Protein AF-A0AAE1LGM0-F1 (afdb_monomer)

Structure (mmCIF, N/CA/C/O backbone):
data_AF-A0AAE1LGM0-F1
#
_entry.id   AF-A0AAE1LGM0-F1
#
loop_
_atom_site.group_PDB
_atom_site.id
_atom_site.type_symbol
_atom_site.label_atom_id
_atom_site.label_alt_id
_atom_site.label_comp_id
_atom_site.label_asym_id
_atom_site.label_entity_id
_atom_site.label_seq_id
_atom_site.pdbx_PDB_ins_code
_atom_site.Cartn_x
_atom_site.Cartn_y
_atom_site.Cartn_z
_atom_site.occupancy
_atom_site.B_iso_or_equiv
_atom_site.auth_seq_id
_atom_site.auth_comp_id
_atom_site.auth_asym_id
_atom_site.auth_atom_id
_atom_site.pdbx_PDB_model_num
ATOM 1 N N . MET A 1 1 ? 20.131 -19.373 -9.872 1.00 59.16 1 MET A N 1
ATOM 2 C CA . MET A 1 1 ? 19.532 -18.030 -10.039 1.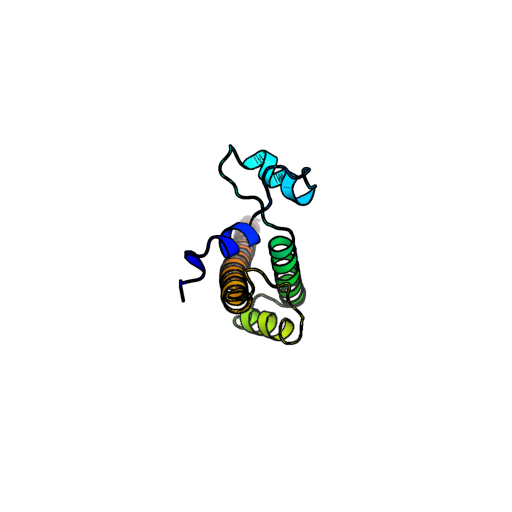00 59.16 1 MET A CA 1
ATOM 3 C C . MET A 1 1 ? 19.776 -17.260 -8.760 1.00 59.16 1 MET A C 1
ATOM 5 O O . MET A 1 1 ? 19.564 -17.829 -7.696 1.00 59.16 1 MET A O 1
ATOM 9 N N . GLU A 1 2 ? 20.279 -16.032 -8.852 1.00 66.56 2 GLU A N 1
ATOM 10 C CA . GLU A 1 2 ? 20.454 -15.169 -7.679 1.00 66.56 2 GLU A CA 1
ATOM 11 C C . GLU A 1 2 ? 19.095 -14.826 -7.048 1.00 66.56 2 GLU A C 1
ATOM 13 O O . GLU A 1 2 ? 18.100 -14.724 -7.768 1.00 66.56 2 GLU A O 1
ATOM 18 N N . PRO A 1 3 ? 19.011 -14.650 -5.719 1.00 75.75 3 PRO A N 1
ATOM 19 C CA . PRO A 1 3 ? 17.771 -14.237 -5.077 1.00 75.75 3 PRO A CA 1
ATOM 20 C C . PRO A 1 3 ? 17.383 -12.816 -5.512 1.00 75.75 3 PRO A C 1
ATOM 22 O O . PRO A 1 3 ? 18.237 -11.942 -5.646 1.00 75.75 3 PRO A O 1
ATOM 25 N N . ALA A 1 4 ? 16.078 -12.546 -5.642 1.00 72.00 4 ALA A N 1
ATOM 26 C CA . ALA A 1 4 ? 15.564 -11.230 -6.051 1.00 72.00 4 ALA A CA 1
ATOM 27 C C . ALA A 1 4 ? 16.108 -10.063 -5.197 1.00 72.00 4 ALA A C 1
ATOM 29 O O . ALA A 1 4 ? 16.320 -8.970 -5.713 1.00 72.00 4 ALA A O 1
ATOM 30 N N . LYS A 1 5 ? 16.398 -10.314 -3.911 1.00 74.12 5 LYS A N 1
ATOM 31 C CA . LYS A 1 5 ? 16.956 -9.338 -2.957 1.00 74.12 5 LYS A CA 1
ATOM 32 C C . LYS A 1 5 ? 18.372 -8.859 -3.303 1.00 74.12 5 LYS A C 1
ATOM 34 O O . LYS A 1 5 ? 18.768 -7.797 -2.845 1.00 74.12 5 LYS A O 1
ATOM 39 N N . SER A 1 6 ? 19.119 -9.628 -4.093 1.00 87.50 6 SER A N 1
ATOM 40 C CA . SER A 1 6 ? 20.481 -9.296 -4.535 1.00 87.50 6 SER A CA 1
ATOM 41 C C . SER A 1 6 ? 20.519 -8.835 -5.996 1.00 87.50 6 SER A C 1
ATOM 43 O O . SER A 1 6 ? 21.580 -8.528 -6.526 1.00 87.50 6 SER A O 1
ATOM 45 N N . CYS A 1 7 ? 19.365 -8.780 -6.668 1.00 93.38 7 CYS A N 1
ATOM 46 C CA . CYS A 1 7 ? 19.284 -8.442 -8.080 1.00 93.38 7 CYS A CA 1
ATOM 47 C C . CYS A 1 7 ? 19.215 -6.921 -8.277 1.00 93.38 7 CYS A C 1
ATOM 49 O O . CYS A 1 7 ? 18.180 -6.304 -8.020 1.00 93.38 7 CYS A O 1
ATOM 51 N N . ASN A 1 8 ? 20.273 -6.324 -8.834 1.00 91.75 8 ASN A N 1
ATOM 52 C CA . ASN A 1 8 ? 20.316 -4.878 -9.089 1.00 91.75 8 ASN A CA 1
ATOM 53 C C . ASN A 1 8 ? 19.172 -4.394 -10.004 1.00 91.75 8 ASN A C 1
ATOM 55 O O . ASN A 1 8 ? 18.579 -3.350 -9.765 1.00 91.75 8 ASN A O 1
ATOM 59 N N . LYS A 1 9 ? 18.783 -5.186 -11.016 1.00 92.81 9 LYS A N 1
ATOM 60 C CA . LYS A 1 9 ? 17.641 -4.840 -11.886 1.00 92.81 9 LYS A CA 1
ATOM 61 C C . LYS A 1 9 ? 16.325 -4.744 -11.106 1.00 92.81 9 LYS A C 1
ATOM 63 O O . LYS A 1 9 ? 15.482 -3.920 -11.436 1.00 92.81 9 LYS A O 1
ATOM 68 N N . CYS A 1 10 ? 16.149 -5.580 -10.080 1.00 93.94 10 CYS A N 1
ATOM 69 C CA . CYS A 1 10 ? 14.980 -5.505 -9.204 1.00 93.94 10 CYS A CA 1
ATOM 70 C C . CYS A 1 10 ? 15.038 -4.263 -8.324 1.00 93.94 10 CYS A C 1
ATOM 72 O O . CYS A 1 10 ? 14.039 -3.561 -8.224 1.00 93.94 10 CYS A O 1
ATOM 74 N N . TYR A 1 11 ? 16.203 -3.967 -7.748 1.00 91.56 11 TYR A N 1
ATOM 75 C CA . TYR A 1 11 ? 16.406 -2.758 -6.956 1.00 91.56 11 TYR A CA 1
ATOM 76 C C . TYR A 1 11 ? 16.052 -1.499 -7.759 1.00 91.56 11 TYR A C 1
ATOM 78 O O . TYR A 1 11 ? 15.146 -0.765 -7.379 1.00 91.56 11 TYR A O 1
ATOM 86 N N . VAL A 1 12 ? 16.659 -1.321 -8.935 1.00 91.00 12 VAL A N 1
ATOM 87 C CA . VAL A 1 12 ? 16.386 -0.172 -9.812 1.00 91.00 12 VAL A CA 1
ATOM 88 C C . VAL A 1 12 ? 14.908 -0.103 -10.212 1.00 91.00 12 VAL A C 1
ATOM 90 O O . VAL A 1 12 ? 14.340 0.979 -10.246 1.00 91.00 12 VAL A O 1
ATOM 93 N N . SER A 1 13 ? 14.241 -1.240 -10.446 1.00 92.06 13 SER A N 1
ATOM 94 C CA . SER A 1 13 ? 12.816 -1.239 -10.819 1.00 92.06 13 SER A CA 1
ATOM 95 C C . SER A 1 13 ? 11.867 -0.742 -9.722 1.00 92.06 13 SER A C 1
ATOM 97 O O . SER A 1 13 ? 10.734 -0.375 -10.028 1.00 92.06 13 SER A O 1
ATOM 99 N N . LEU A 1 14 ? 12.296 -0.743 -8.455 1.00 93.94 14 LEU A N 1
ATOM 100 C CA . LEU A 1 14 ? 11.494 -0.287 -7.315 1.00 93.94 14 LEU A CA 1
ATOM 101 C C . LEU A 1 14 ? 11.693 1.200 -7.006 1.00 93.94 14 LEU A C 1
ATOM 103 O O . LEU A 1 14 ? 10.884 1.778 -6.278 1.00 93.94 14 LEU A O 1
ATOM 107 N N . HIS A 1 15 ? 12.743 1.815 -7.549 1.00 91.62 15 HIS A N 1
ATOM 108 C CA . HIS A 1 15 ? 13.136 3.180 -7.231 1.00 91.62 15 HIS A CA 1
ATOM 109 C C . HIS A 1 15 ? 12.951 4.121 -8.410 1.00 91.62 15 HIS A C 1
ATOM 111 O O . HIS A 1 15 ? 13.091 3.756 -9.576 1.00 91.62 15 HIS A O 1
ATOM 117 N N . ALA A 1 16 ? 12.611 5.357 -8.081 1.00 89.44 16 ALA A N 1
ATOM 118 C CA . ALA A 1 16 ? 12.689 6.445 -9.029 1.00 89.44 16 ALA A CA 1
ATOM 119 C C . ALA A 1 16 ? 14.152 6.733 -9.398 1.00 89.44 16 ALA A C 1
ATOM 121 O O . ALA A 1 16 ? 15.002 6.676 -8.510 1.00 89.44 16 ALA A O 1
ATOM 122 N N . PRO A 1 17 ? 14.453 7.093 -10.656 1.00 85.00 17 PRO A N 1
ATOM 123 C CA . PRO A 1 17 ? 15.746 7.678 -10.982 1.00 85.00 17 PRO A CA 1
ATOM 124 C C . PRO A 1 17 ? 15.893 9.056 -10.319 1.00 85.00 17 PRO A C 1
ATOM 126 O O . PRO A 1 17 ? 14.936 9.832 -10.303 1.00 85.00 17 PRO A O 1
ATOM 129 N N . ASP A 1 18 ? 17.088 9.359 -9.807 1.00 78.44 18 ASP A N 1
ATOM 130 C CA . ASP A 1 18 ? 17.370 10.592 -9.052 1.00 78.44 18 ASP A CA 1
ATOM 131 C C . ASP A 1 18 ? 17.192 11.866 -9.895 1.00 78.44 18 ASP A C 1
ATOM 133 O O . ASP A 1 18 ? 16.754 12.894 -9.385 1.00 78.44 18 ASP A O 1
ATOM 137 N N . ASP A 1 19 ? 17.446 11.778 -11.203 1.00 79.44 19 ASP A N 1
ATOM 138 C CA . ASP A 1 19 ? 17.403 12.915 -12.132 1.00 79.44 19 ASP A CA 1
ATOM 139 C C . ASP A 1 19 ? 15.993 13.225 -12.674 1.00 79.44 19 ASP A C 1
ATOM 141 O O . ASP A 1 19 ? 15.836 14.017 -13.609 1.00 79.44 19 ASP A O 1
ATOM 145 N N . ARG A 1 20 ? 14.940 12.587 -12.143 1.00 81.25 20 ARG A N 1
ATOM 146 C CA . ARG A 1 20 ? 13.572 12.827 -12.626 1.00 81.25 20 ARG A CA 1
ATOM 147 C C . ARG A 1 20 ? 12.983 14.125 -12.089 1.00 81.25 20 ARG A C 1
ATOM 149 O O . ARG A 1 20 ? 13.262 14.546 -10.969 1.00 81.25 20 ARG A O 1
ATOM 156 N N . LEU A 1 21 ? 12.072 14.711 -12.866 1.00 81.94 21 LEU A N 1
ATOM 157 C CA . LEU A 1 21 ? 11.278 15.846 -12.404 1.00 81.94 21 LEU A CA 1
ATOM 158 C C . LEU A 1 21 ? 10.450 15.454 -11.164 1.00 81.94 21 LEU A C 1
ATOM 160 O O . LEU A 1 21 ? 9.843 14.377 -11.171 1.00 81.94 21 LEU A O 1
ATOM 164 N N . PRO A 1 22 ? 10.391 16.312 -10.126 1.00 80.12 22 PRO A N 1
ATOM 165 C CA . PRO A 1 22 ? 9.594 16.048 -8.936 1.00 80.12 22 PRO A CA 1
ATOM 166 C C . PRO A 1 22 ? 8.121 15.828 -9.276 1.00 80.12 22 PRO A C 1
ATOM 168 O O . PRO A 1 22 ? 7.525 16.584 -10.046 1.00 80.12 22 PRO A O 1
ATOM 171 N N . LEU A 1 23 ? 7.527 14.807 -8.665 1.00 87.38 23 LEU A N 1
ATOM 172 C CA . LEU A 1 23 ? 6.107 14.505 -8.802 1.00 87.38 23 LEU A CA 1
ATOM 173 C C . LEU A 1 23 ? 5.365 14.946 -7.543 1.00 87.38 23 LEU A C 1
ATOM 175 O O . LEU A 1 23 ? 5.876 14.815 -6.435 1.00 87.38 23 LEU A O 1
ATOM 179 N N . GLU A 1 24 ? 4.122 15.405 -7.689 1.00 89.12 24 GLU A N 1
ATOM 180 C CA . GLU A 1 24 ? 3.310 15.884 -6.558 1.00 89.12 24 GLU A CA 1
ATOM 181 C C . GLU A 1 24 ? 3.183 14.837 -5.436 1.00 89.12 24 GLU A C 1
ATOM 183 O O . GLU A 1 24 ? 3.293 15.157 -4.253 1.00 89.12 24 GLU A O 1
ATOM 188 N N . ARG A 1 25 ? 3.061 13.555 -5.807 1.00 86.50 25 ARG A N 1
ATOM 189 C CA . ARG A 1 25 ? 3.006 12.420 -4.868 1.00 86.50 25 ARG A CA 1
ATOM 190 C C . ARG A 1 25 ? 4.260 12.240 -4.002 1.00 86.50 25 ARG A C 1
ATOM 192 O O . ARG A 1 25 ? 4.213 11.502 -3.023 1.00 86.50 25 ARG A O 1
ATOM 199 N N . GLU A 1 26 ? 5.375 12.876 -4.351 1.00 88.69 26 GLU A N 1
ATOM 200 C CA . GLU A 1 26 ? 6.633 12.817 -3.598 1.00 88.69 26 GLU A CA 1
ATOM 201 C C . GLU A 1 26 ? 6.830 13.999 -2.660 1.00 88.69 26 GLU A C 1
ATOM 203 O O . GLU A 1 26 ? 7.743 13.951 -1.841 1.00 88.69 26 GLU A O 1
ATOM 208 N N . LEU A 1 27 ? 5.978 15.028 -2.726 1.00 89.31 27 LEU A N 1
ATOM 209 C CA . LEU A 1 27 ? 6.162 16.271 -1.976 1.00 89.31 27 LEU A CA 1
ATOM 210 C C . LEU A 1 27 ? 6.408 16.013 -0.483 1.00 89.31 27 LEU A C 1
ATOM 212 O O . LEU A 1 27 ? 7.306 16.595 0.122 1.00 89.31 27 LEU A O 1
ATOM 216 N N . LEU A 1 28 ? 5.640 15.099 0.115 1.00 88.75 28 LEU A N 1
ATOM 217 C CA . LEU A 1 28 ? 5.802 14.759 1.526 1.00 88.75 28 LEU A CA 1
ATOM 218 C C . LEU A 1 28 ? 7.126 14.034 1.804 1.00 88.75 28 LE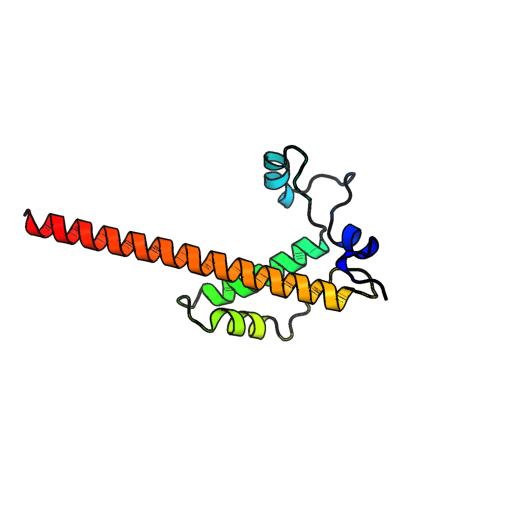U A C 1
ATOM 220 O O . LEU A 1 28 ? 7.755 14.297 2.828 1.00 88.75 28 LEU A O 1
ATOM 224 N N . THR A 1 29 ? 7.557 13.148 0.906 1.00 88.94 29 THR A N 1
ATOM 225 C CA . THR A 1 29 ? 8.857 12.474 1.004 1.00 88.94 29 THR A CA 1
ATOM 226 C C . THR A 1 29 ? 9.987 13.490 0.890 1.00 88.94 29 THR A C 1
ATOM 228 O O . THR A 1 29 ? 10.894 13.467 1.714 1.00 88.9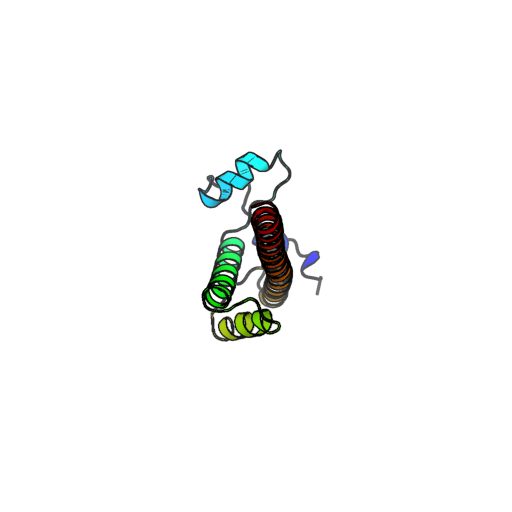4 29 THR A O 1
ATOM 231 N N . ASP A 1 30 ? 9.898 14.436 -0.042 1.00 87.06 30 ASP A N 1
ATOM 232 C CA . ASP A 1 30 ? 10.911 15.474 -0.260 1.00 87.06 30 ASP A CA 1
ATOM 233 C C . ASP A 1 30 ? 11.048 16.412 0.943 1.00 87.06 30 ASP A C 1
ATOM 235 O O . ASP A 1 30 ? 12.156 16.742 1.360 1.00 87.06 30 ASP A O 1
ATOM 239 N N . ILE A 1 31 ? 9.932 16.765 1.585 1.00 88.69 31 ILE A N 1
ATOM 240 C CA . ILE A 1 31 ? 9.940 17.580 2.809 1.00 88.69 31 ILE A CA 1
ATOM 241 C C . ILE A 1 31 ? 10.539 16.811 4.004 1.00 88.69 31 ILE A C 1
ATOM 243 O O . ILE A 1 31 ? 11.036 17.423 4.952 1.00 88.69 31 ILE A O 1
ATOM 247 N N . ARG A 1 32 ? 10.477 15.472 4.004 1.00 89.25 32 ARG A N 1
ATOM 248 C CA . ARG A 1 32 ? 10.843 14.627 5.158 1.00 89.25 32 ARG A CA 1
ATOM 249 C C . ARG A 1 32 ? 12.127 13.825 4.989 1.00 89.25 32 ARG A C 1
ATOM 251 O O . ARG A 1 32 ? 12.575 13.238 5.968 1.00 89.25 32 ARG A O 1
ATOM 258 N N . THR A 1 33 ? 12.706 13.773 3.791 1.00 83.81 33 THR A N 1
ATOM 259 C CA . THR A 1 33 ? 13.752 12.798 3.465 1.00 83.81 33 THR A CA 1
ATOM 260 C C . THR A 1 33 ? 15.038 13.012 4.250 1.00 83.81 33 THR A C 1
ATOM 262 O O . THR A 1 33 ? 15.696 12.032 4.589 1.00 83.81 33 THR A O 1
ATOM 265 N N . TYR A 1 34 ? 15.410 14.258 4.570 1.00 83.69 34 TYR A N 1
ATOM 266 C CA . TYR A 1 34 ? 16.732 14.596 5.126 1.00 83.69 34 TYR A CA 1
ATOM 267 C C . TYR A 1 34 ? 17.905 13.885 4.391 1.00 83.69 34 TYR A C 1
ATOM 269 O O . TYR A 1 34 ? 18.984 13.734 4.954 1.00 83.69 34 TYR A O 1
ATOM 277 N N . GLY A 1 35 ? 17.692 13.439 3.142 1.00 79.50 35 GLY A N 1
ATOM 278 C CA . GLY A 1 35 ? 18.633 12.676 2.316 1.00 79.50 35 GLY A CA 1
ATOM 279 C C . GLY A 1 35 ? 18.556 11.141 2.407 1.00 79.50 35 GLY A C 1
ATOM 280 O O . GLY A 1 35 ? 19.332 10.481 1.726 1.00 79.50 35 GLY A O 1
ATOM 281 N N . GLY A 1 36 ? 17.671 10.552 3.221 1.00 83.94 36 GLY A N 1
ATOM 282 C CA . GLY A 1 36 ? 17.650 9.104 3.493 1.00 83.94 36 GLY A CA 1
ATOM 283 C C . GLY A 1 36 ? 16.407 8.331 3.037 1.00 83.94 36 GLY A C 1
ATOM 284 O O . GLY A 1 36 ? 16.422 7.101 3.065 1.00 83.94 36 GLY A O 1
ATOM 285 N N . LEU A 1 37 ? 15.322 9.005 2.640 1.00 89.75 37 LEU A N 1
ATOM 286 C CA . LEU A 1 37 ? 14.112 8.331 2.158 1.00 89.75 37 LEU A CA 1
ATOM 287 C C . LEU A 1 37 ? 14.189 8.053 0.659 1.00 89.75 37 LEU A C 1
ATOM 289 O O . LEU A 1 37 ? 14.519 8.927 -0.140 1.00 89.75 37 LEU A O 1
ATOM 293 N N . LEU A 1 38 ? 13.811 6.831 0.294 1.00 89.75 38 LEU A N 1
ATOM 294 C CA . LEU A 1 38 ? 13.784 6.365 -1.085 1.00 89.75 38 LEU A CA 1
ATOM 295 C C . LEU A 1 38 ? 12.475 6.772 -1.765 1.00 89.75 38 LEU A C 1
ATOM 297 O O . LEU A 1 38 ? 11.390 6.625 -1.198 1.00 89.75 38 LEU A O 1
ATOM 301 N N . LYS A 1 39 ? 12.580 7.226 -3.014 1.00 91.31 39 LYS A N 1
ATOM 302 C CA . LYS A 1 39 ? 11.431 7.532 -3.867 1.00 91.31 39 LYS A CA 1
ATOM 303 C C . LYS A 1 39 ? 10.980 6.270 -4.610 1.00 91.31 39 LYS A C 1
ATOM 305 O O . LYS A 1 39 ? 11.825 5.595 -5.207 1.00 91.31 39 LYS A O 1
ATOM 310 N N . PRO A 1 40 ? 9.683 5.920 -4.587 1.00 93.75 40 PRO A N 1
ATOM 311 C CA . PRO A 1 40 ? 9.194 4.744 -5.293 1.00 93.75 40 PRO A CA 1
ATOM 312 C C . PRO A 1 40 ? 9.176 4.982 -6.807 1.00 93.75 40 PRO A C 1
ATOM 314 O O . PRO A 1 40 ? 8.879 6.086 -7.276 1.00 93.75 40 PRO A O 1
ATOM 317 N N . SER A 1 41 ? 9.443 3.926 -7.573 1.00 94.44 41 SER A N 1
ATOM 318 C CA . SER A 1 41 ? 9.152 3.910 -9.006 1.00 94.44 41 SER A CA 1
ATOM 319 C C . SER A 1 41 ? 7.645 4.016 -9.257 1.00 94.44 41 SER A C 1
ATOM 321 O O . SER A 1 41 ? 6.823 3.767 -8.371 1.00 94.44 41 SER A O 1
ATOM 323 N N . ASP A 1 42 ? 7.270 4.362 -10.485 1.00 93.69 42 ASP A N 1
ATOM 324 C CA . ASP A 1 42 ? 5.860 4.536 -10.851 1.00 93.69 42 ASP A CA 1
ATOM 325 C C . ASP A 1 42 ? 5.092 3.216 -10.772 1.00 93.69 42 ASP A C 1
ATOM 327 O O . ASP A 1 42 ? 3.987 3.177 -10.240 1.00 93.69 42 ASP A O 1
ATOM 331 N N . SER A 1 43 ? 5.732 2.119 -11.189 1.00 95.12 43 SER A N 1
ATOM 332 C CA . SER A 1 43 ? 5.167 0.772 -11.089 1.00 95.12 43 SER A CA 1
ATOM 333 C C . SER A 1 43 ? 4.953 0.334 -9.640 1.00 95.12 43 SER A C 1
ATOM 335 O O . SER A 1 43 ? 3.922 -0.258 -9.322 1.00 95.12 43 SER A O 1
ATOM 337 N N . LEU A 1 44 ? 5.893 0.645 -8.739 1.00 96.25 44 LEU A N 1
ATOM 338 C CA . LEU A 1 44 ? 5.721 0.358 -7.318 1.00 96.25 44 LEU A CA 1
ATOM 339 C C . LEU A 1 44 ? 4.597 1.205 -6.723 1.00 96.25 44 LEU A C 1
ATOM 341 O O . LEU A 1 44 ? 3.763 0.678 -5.994 1.00 96.25 44 LEU A O 1
ATOM 345 N N . PHE A 1 45 ? 4.558 2.499 -7.036 1.00 95.88 45 PHE A N 1
ATOM 346 C CA . PHE A 1 45 ? 3.512 3.386 -6.541 1.00 95.88 45 PHE A CA 1
ATOM 347 C C . PHE A 1 45 ? 2.116 2.928 -6.987 1.00 95.88 45 PHE A C 1
ATOM 349 O O . PHE A 1 45 ? 1.210 2.841 -6.161 1.00 95.88 45 PHE A O 1
ATOM 356 N N . GLU A 1 46 ? 1.955 2.567 -8.259 1.00 96.06 46 GLU A N 1
ATOM 357 C CA . GLU A 1 46 ? 0.694 2.067 -8.808 1.00 96.06 46 GLU A CA 1
ATOM 358 C C . GLU A 1 46 ? 0.272 0.732 -8.182 1.00 96.06 46 GLU A C 1
ATOM 360 O O . GLU A 1 46 ? -0.884 0.588 -7.781 1.00 96.06 46 GLU A O 1
ATOM 365 N N . LEU A 1 47 ? 1.206 -0.209 -7.992 1.00 97.25 47 LEU A N 1
ATOM 366 C CA . LEU A 1 47 ? 0.925 -1.446 -7.260 1.00 97.25 47 LEU A CA 1
ATOM 367 C C . LEU A 1 47 ? 0.403 -1.138 -5.851 1.00 97.25 47 LEU A C 1
ATOM 369 O O . LEU A 1 47 ? -0.632 -1.658 -5.445 1.00 97.25 47 LEU A O 1
ATOM 373 N N . ILE A 1 48 ? 1.082 -0.263 -5.105 1.00 97.00 48 ILE A N 1
ATOM 374 C CA . ILE A 1 48 ? 0.659 0.114 -3.750 1.00 97.00 48 ILE A CA 1
ATOM 375 C C . ILE A 1 48 ? -0.720 0.787 -3.762 1.00 97.00 48 ILE A C 1
ATOM 377 O O . ILE A 1 48 ? -1.539 0.490 -2.894 1.00 97.00 48 ILE A O 1
ATOM 381 N N . MET A 1 49 ? -1.020 1.630 -4.753 1.00 96.12 49 MET A N 1
ATOM 382 C CA . MET A 1 49 ? -2.348 2.230 -4.908 1.00 96.12 49 MET A CA 1
ATOM 383 C C . MET A 1 49 ? -3.447 1.187 -5.131 1.00 96.12 49 MET A C 1
ATOM 385 O O . MET A 1 49 ? -4.497 1.267 -4.493 1.00 96.12 49 MET A O 1
ATOM 389 N N . GLN A 1 50 ? -3.219 0.206 -6.009 1.00 95.88 50 GLN A N 1
ATOM 390 C CA . GLN A 1 50 ? -4.178 -0.875 -6.259 1.00 95.88 50 GLN A CA 1
ATOM 391 C C . GLN A 1 50 ? -4.455 -1.677 -4.980 1.00 95.88 50 GLN A C 1
ATOM 393 O O . GLN A 1 50 ? -5.608 -1.986 -4.669 1.00 95.88 50 GLN A O 1
ATOM 398 N N . LEU A 1 51 ? -3.405 -1.967 -4.206 1.00 96.38 51 LEU A N 1
ATOM 399 C CA . LEU A 1 51 ? -3.524 -2.673 -2.933 1.00 96.38 51 LEU A CA 1
ATOM 400 C C . LEU A 1 51 ? -4.265 -1.842 -1.874 1.00 96.38 51 LEU A C 1
ATOM 402 O O . LEU A 1 51 ? -5.146 -2.378 -1.202 1.00 96.38 51 LEU A O 1
ATOM 406 N N . GLU A 1 52 ? -3.968 -0.545 -1.745 1.00 95.25 52 GLU A N 1
ATOM 407 C CA . GLU A 1 52 ? -4.673 0.345 -0.809 1.00 95.25 52 GLU A CA 1
ATOM 408 C C . GLU A 1 52 ? -6.151 0.450 -1.171 1.00 95.25 52 GLU A C 1
ATOM 410 O O . GLU A 1 52 ? -7.005 0.349 -0.296 1.00 95.25 52 GLU A O 1
ATOM 415 N N . HIS A 1 53 ? -6.481 0.569 -2.456 1.00 93.56 53 HIS A N 1
ATOM 416 C CA . HIS A 1 53 ? -7.869 0.598 -2.900 1.00 93.56 53 HIS A CA 1
ATOM 417 C C . HIS A 1 53 ? -8.624 -0.692 -2.524 1.00 93.56 53 HIS A C 1
ATOM 419 O O . HIS A 1 53 ? -9.757 -0.636 -2.034 1.00 93.56 53 HIS A O 1
ATOM 425 N N . ALA A 1 54 ? -7.997 -1.862 -2.681 1.00 92.19 54 ALA A N 1
ATOM 426 C CA . ALA A 1 54 ? -8.585 -3.136 -2.262 1.00 92.19 54 ALA A CA 1
ATOM 427 C C . ALA A 1 54 ? -8.800 -3.216 -0.739 1.00 92.19 54 ALA A C 1
ATOM 429 O O . ALA A 1 54 ? -9.843 -3.685 -0.278 1.00 92.19 54 ALA A O 1
ATOM 430 N N . VAL A 1 55 ? -7.851 -2.714 0.055 1.00 91.44 55 VAL A N 1
ATOM 431 C CA . VAL A 1 55 ? -7.999 -2.639 1.516 1.00 91.44 55 VAL A CA 1
ATOM 432 C C . VAL A 1 55 ? -9.131 -1.684 1.893 1.00 91.44 55 VAL A C 1
ATOM 434 O O . VAL A 1 55 ? -10.023 -2.055 2.655 1.00 91.44 55 VAL A O 1
ATOM 437 N N . LEU A 1 56 ? -9.143 -0.469 1.341 1.00 90.00 56 LEU A N 1
ATOM 438 C CA . LEU A 1 56 ? -10.159 0.537 1.641 1.00 90.00 56 LEU A CA 1
ATOM 439 C C . LEU A 1 56 ? -11.557 0.007 1.328 1.00 90.00 56 LEU A C 1
ATOM 441 O O . LEU A 1 56 ? -12.413 0.004 2.206 1.00 90.00 56 LEU A O 1
ATOM 445 N N . THR A 1 57 ? -11.771 -0.552 0.140 1.00 87.81 57 THR A N 1
ATOM 446 C CA . THR A 1 57 ? -13.066 -1.148 -0.233 1.00 87.81 57 THR A CA 1
ATOM 447 C C . THR A 1 57 ? -13.489 -2.303 0.682 1.00 87.81 57 THR A C 1
ATOM 449 O O . THR A 1 57 ? -14.682 -2.465 0.940 1.00 87.81 57 THR A O 1
ATOM 452 N N . SER A 1 58 ? -12.536 -3.057 1.237 1.00 85.31 58 SER A N 1
ATOM 453 C CA . SER A 1 58 ? -12.804 -4.122 2.217 1.00 85.31 58 SER A CA 1
ATOM 454 C C . SER A 1 58 ? -13.109 -3.592 3.621 1.00 85.31 58 SER A C 1
ATOM 456 O O . SER A 1 58 ? -13.803 -4.252 4.391 1.00 85.31 58 SER A O 1
ATOM 458 N N . THR A 1 59 ? -12.629 -2.396 3.965 1.00 83.00 59 THR A N 1
ATOM 459 C CA . THR A 1 59 ? -12.830 -1.773 5.289 1.00 83.00 59 THR A CA 1
ATOM 460 C C . THR A 1 59 ? -14.003 -0.794 5.357 1.00 83.00 59 THR A C 1
ATOM 462 O O . THR A 1 59 ? -14.568 -0.614 6.429 1.00 83.00 59 THR A O 1
ATOM 465 N N . VAL A 1 60 ? -14.415 -0.182 4.240 1.00 75.06 60 VAL A N 1
ATOM 466 C CA . VAL A 1 60 ? -15.480 0.844 4.208 1.00 75.06 60 VAL A CA 1
ATOM 467 C C . VAL A 1 60 ? -16.836 0.298 4.667 1.00 75.06 60 VAL A C 1
ATOM 469 O O . VAL A 1 60 ? -17.594 1.011 5.318 1.00 75.06 60 VAL A O 1
ATOM 472 N N . ASN A 1 61 ? -17.129 -0.971 4.372 1.00 57.56 61 ASN A N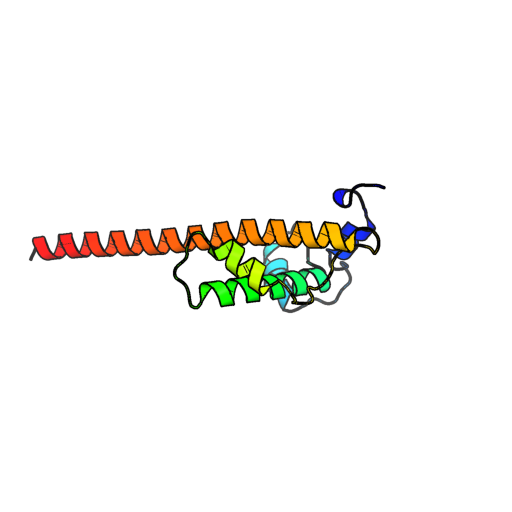 1
ATOM 473 C CA . ASN A 1 61 ? -18.429 -1.587 4.660 1.00 57.56 61 ASN A CA 1
ATOM 474 C C . ASN A 1 61 ? -18.405 -2.568 5.844 1.00 57.56 61 ASN A C 1
ATOM 476 O O . ASN A 1 61 ? -19.452 -3.089 6.227 1.00 57.56 61 ASN A O 1
ATOM 480 N N . SER A 1 62 ? -17.233 -2.820 6.432 1.00 58.22 62 SER A N 1
ATOM 481 C CA . SER A 1 62 ? -17.020 -3.909 7.391 1.00 58.22 62 SER A CA 1
ATOM 482 C C . SER A 1 62 ? -16.419 -3.363 8.680 1.00 58.22 62 SER A C 1
ATOM 484 O O . SER A 1 62 ? -15.401 -2.674 8.654 1.00 58.22 62 SER A O 1
ATOM 486 N N . GLN A 1 63 ? -16.983 -3.725 9.838 1.00 71.25 63 GLN A N 1
ATOM 487 C CA . GLN A 1 63 ? -16.197 -3.656 11.072 1.00 71.25 63 GLN A CA 1
ATOM 488 C C . GLN A 1 63 ? -14.980 -4.560 10.911 1.00 71.25 63 GLN A C 1
ATOM 490 O O . GLN A 1 63 ? -15.101 -5.650 10.360 1.00 71.25 63 GLN A O 1
ATOM 495 N N . ILE A 1 64 ? -13.818 -4.123 11.391 1.00 80.81 64 ILE A N 1
ATOM 496 C CA . ILE A 1 64 ? -12.594 -4.923 11.321 1.00 80.81 64 ILE A CA 1
ATOM 497 C C . ILE A 1 64 ? -12.856 -6.286 11.960 1.00 80.81 64 ILE A C 1
ATOM 499 O O . ILE A 1 64 ? -13.225 -6.381 13.130 1.00 80.81 64 ILE A O 1
ATOM 503 N N . HIS A 1 65 ? -12.678 -7.334 11.162 1.00 82.56 65 HIS A N 1
ATOM 504 C CA . HIS A 1 65 ? -12.953 -8.712 11.536 1.00 82.56 65 HIS A CA 1
ATOM 505 C C . HIS A 1 65 ? -11.765 -9.600 11.164 1.00 82.56 65 HIS A C 1
ATOM 507 O O . HIS A 1 65 ? -10.878 -9.217 10.401 1.00 82.56 65 HIS A O 1
ATOM 513 N N . THR A 1 66 ? -11.746 -10.811 11.712 1.00 82.12 66 THR A N 1
ATOM 514 C CA . THR A 1 66 ? -10.617 -11.745 11.591 1.00 82.12 66 THR A CA 1
ATOM 515 C C . THR A 1 66 ? -10.317 -12.182 10.157 1.00 82.12 66 THR A C 1
ATOM 517 O O . THR A 1 66 ? -9.193 -12.595 9.886 1.00 82.12 66 THR A O 1
ATOM 520 N N . MET A 1 67 ? -11.288 -12.085 9.244 1.00 85.62 67 MET A N 1
ATOM 521 C CA . MET A 1 67 ? -11.153 -12.515 7.845 1.00 85.62 67 MET A CA 1
ATOM 522 C C . MET A 1 67 ? -10.803 -11.375 6.881 1.00 85.62 67 MET A C 1
ATOM 524 O O . MET A 1 67 ? -10.584 -11.638 5.707 1.00 85.62 67 MET A O 1
ATOM 528 N N . LEU A 1 68 ? -10.662 -10.132 7.361 1.00 87.00 68 LEU A N 1
ATOM 529 C CA . LEU A 1 68 ? -10.443 -8.952 6.514 1.00 87.00 68 LEU A CA 1
ATOM 530 C C . LEU A 1 68 ? -9.269 -9.117 5.532 1.00 87.00 68 LEU A C 1
ATOM 532 O O . LEU A 1 68 ? -9.347 -8.677 4.387 1.00 87.00 68 LEU A O 1
ATOM 536 N N . LEU A 1 69 ? -8.185 -9.768 5.967 1.00 89.31 69 LEU A N 1
ATOM 537 C CA . LEU A 1 69 ? -7.043 -10.077 5.105 1.00 89.31 69 LEU A CA 1
ATOM 538 C C . LEU A 1 69 ? -7.445 -10.977 3.929 1.00 89.31 69 LEU A C 1
ATOM 540 O O . LEU A 1 69 ? -7.073 -10.693 2.794 1.00 89.31 69 LEU A O 1
ATOM 544 N N . PHE A 1 70 ? -8.192 -12.047 4.197 1.00 89.00 70 PHE A N 1
ATOM 545 C CA . PHE A 1 70 ? -8.613 -13.000 3.174 1.00 89.00 70 PHE A CA 1
ATOM 546 C C . PHE A 1 70 ? -9.620 -12.370 2.218 1.00 89.00 70 PHE A C 1
ATOM 548 O O . PHE A 1 70 ? -9.422 -12.469 1.013 1.00 89.00 70 PHE A O 1
ATOM 555 N N . ASP A 1 71 ? -10.596 -11.624 2.733 1.00 88.56 71 ASP A N 1
ATOM 556 C CA . ASP A 1 71 ? -11.570 -10.893 1.918 1.00 88.56 71 ASP A CA 1
ATOM 557 C C . ASP A 1 71 ? -10.873 -9.885 0.989 1.00 88.56 71 ASP A C 1
ATOM 559 O O . ASP A 1 71 ? -11.231 -9.734 -0.180 1.00 88.56 71 ASP A O 1
ATOM 563 N N . THR A 1 72 ? -9.831 -9.213 1.490 1.00 89.19 72 THR A N 1
ATOM 564 C CA . THR A 1 72 ? -9.030 -8.284 0.681 1.00 89.19 72 THR A CA 1
ATOM 565 C C . THR A 1 72 ? -8.260 -9.026 -0.415 1.00 89.19 72 THR A C 1
ATOM 567 O O . THR A 1 72 ? -8.237 -8.581 -1.562 1.00 89.19 72 THR A O 1
ATOM 570 N N . LEU A 1 73 ? -7.634 -10.163 -0.093 1.00 89.88 73 LEU A N 1
ATOM 571 C CA . LEU A 1 73 ? -6.900 -10.980 -1.066 1.00 89.88 73 LEU A CA 1
ATOM 572 C C . LEU A 1 73 ? -7.829 -11.605 -2.118 1.00 89.88 73 LEU A C 1
ATOM 574 O O . LEU A 1 73 ? -7.466 -11.684 -3.291 1.00 89.88 73 LEU A O 1
ATOM 578 N N . GLU A 1 74 ? -9.035 -12.007 -1.728 1.00 89.25 74 GLU A N 1
ATOM 579 C CA . GLU A 1 74 ? -10.045 -12.530 -2.644 1.00 89.25 74 GLU A CA 1
ATOM 580 C C . GLU A 1 74 ? -10.476 -11.459 -3.650 1.00 89.25 74 GLU A C 1
ATOM 582 O O . GLU A 1 74 ? -10.518 -11.726 -4.846 1.00 89.25 74 GLU A O 1
ATOM 587 N N . ARG A 1 75 ? -10.665 -10.206 -3.217 1.00 87.25 75 ARG A N 1
ATOM 588 C CA . ARG A 1 75 ? -10.952 -9.083 -4.133 1.00 87.25 75 ARG A CA 1
ATOM 589 C C . ARG A 1 75 ? -9.823 -8.777 -5.110 1.00 87.25 75 ARG A C 1
ATOM 591 O O . ARG A 1 75 ? -10.077 -8.241 -6.183 1.00 87.25 75 ARG A O 1
ATOM 598 N N . LEU A 1 76 ? -8.586 -9.087 -4.739 1.00 89.75 76 LEU A N 1
ATOM 599 C CA . LEU A 1 76 ? -7.434 -8.969 -5.631 1.00 89.75 76 LEU A CA 1
ATOM 600 C C . LEU A 1 76 ? -7.319 -10.153 -6.595 1.00 89.75 76 LEU A C 1
ATOM 602 O O . LEU A 1 76 ? -6.574 -10.085 -7.573 1.00 89.75 76 LEU A O 1
ATOM 606 N N . THR A 1 77 ? -8.056 -11.235 -6.348 1.00 87.06 77 THR A N 1
ATOM 607 C CA . THR A 1 77 ? -8.070 -12.398 -7.229 1.00 87.06 77 THR A CA 1
ATOM 608 C C . THR A 1 77 ? -8.802 -12.037 -8.520 1.00 87.06 77 THR A C 1
ATOM 610 O O . THR A 1 77 ? -9.974 -11.679 -8.512 1.00 87.06 77 THR A O 1
ATOM 613 N N . GLY A 1 78 ? -8.094 -12.111 -9.649 1.00 82.31 78 GLY A N 1
ATOM 614 C CA . GLY A 1 78 ? -8.626 -11.737 -10.965 1.00 82.31 78 GLY A CA 1
ATOM 615 C C . GLY A 1 78 ? -8.397 -10.275 -11.362 1.00 82.31 78 GLY A C 1
ATOM 616 O O . GLY A 1 78 ? -8.703 -9.913 -12.494 1.00 82.31 78 GLY A O 1
ATOM 617 N N . VAL A 1 79 ? -7.810 -9.454 -10.485 1.00 88.69 79 VAL A N 1
ATOM 618 C CA . VAL A 1 79 ? -7.331 -8.112 -10.841 1.00 88.69 79 VAL A CA 1
ATOM 619 C C . VAL A 1 79 ? -5.923 -8.221 -11.419 1.00 88.69 79 VAL A C 1
ATOM 621 O O . VAL A 1 79 ? -5.047 -8.872 -10.843 1.00 88.69 79 VAL A O 1
ATOM 624 N N . GLU A 1 80 ? -5.683 -7.570 -12.555 1.00 92.06 80 GLU A N 1
ATOM 625 C CA . GLU A 1 80 ? -4.331 -7.440 -13.091 1.00 92.06 80 GLU A CA 1
ATOM 626 C C . GLU A 1 80 ? -3.545 -6.420 -12.260 1.00 92.06 80 GLU A C 1
ATOM 628 O O . GLU A 1 80 ? -3.703 -5.207 -12.393 1.00 92.06 80 GLU A O 1
ATOM 633 N N . LEU A 1 81 ? -2.721 -6.939 -11.349 1.00 94.19 81 LEU A N 1
ATOM 634 C CA . LEU A 1 81 ? -1.844 -6.124 -10.521 1.00 94.19 81 LEU A CA 1
ATOM 635 C C . LEU A 1 81 ? -0.626 -5.641 -11.303 1.00 94.19 81 LEU A C 1
ATOM 637 O O . LEU A 1 81 ? 0.006 -6.413 -12.035 1.00 94.19 81 LEU A O 1
ATOM 641 N N . GLN A 1 82 ? -0.242 -4.391 -11.048 1.00 96.19 82 GLN A N 1
ATOM 642 C CA . GLN A 1 82 ? 0.984 -3.820 -11.578 1.00 96.19 82 GLN A CA 1
ATOM 643 C C . GLN A 1 82 ? 2.189 -4.640 -11.106 1.00 96.19 82 GLN A C 1
ATOM 645 O O . GLN A 1 82 ? 2.415 -4.848 -9.912 1.00 96.19 82 GLN A O 1
ATOM 650 N N . ARG A 1 83 ? 2.978 -5.138 -12.061 1.00 94.06 83 ARG A N 1
ATOM 651 C CA . ARG A 1 83 ? 4.148 -5.971 -11.764 1.00 94.06 83 ARG A CA 1
ATOM 652 C C . ARG A 1 83 ? 5.373 -5.105 -11.510 1.00 94.06 83 ARG A C 1
ATOM 654 O O . ARG A 1 83 ? 5.632 -4.144 -12.230 1.00 94.06 83 ARG A O 1
ATOM 661 N N . VAL A 1 84 ? 6.166 -5.511 -10.525 1.00 95.50 84 VAL A N 1
ATOM 662 C CA . VAL A 1 84 ? 7.462 -4.909 -10.192 1.00 95.50 84 VAL A CA 1
ATOM 663 C C . VAL A 1 84 ? 8.564 -5.960 -10.238 1.00 95.50 84 VAL A C 1
ATOM 665 O O . VAL A 1 84 ? 8.322 -7.128 -9.934 1.00 95.50 84 VAL A O 1
ATOM 668 N N . GLY A 1 85 ? 9.788 -5.552 -10.575 1.00 94.62 85 GLY A N 1
ATOM 669 C CA . GLY A 1 85 ? 10.940 -6.443 -10.736 1.00 94.62 85 GLY A CA 1
ATOM 670 C C . GLY A 1 85 ? 11.340 -6.662 -12.192 1.00 94.62 85 GLY A C 1
ATOM 671 O O . GLY A 1 85 ? 10.635 -6.283 -13.123 1.00 94.62 85 GLY A O 1
ATOM 672 N N . CYS A 1 86 ? 12.496 -7.295 -12.397 1.00 94.88 86 CYS A N 1
ATOM 673 C CA . CYS A 1 86 ? 12.930 -7.696 -13.736 1.00 94.88 86 CYS A CA 1
ATOM 674 C C . CYS A 1 86 ? 12.135 -8.908 -14.245 1.00 94.88 86 CYS A C 1
ATOM 676 O O . CYS A 1 86 ? 11.534 -9.625 -13.452 1.00 94.88 86 CYS A O 1
ATOM 678 N N . GLU A 1 87 ? 12.203 -9.199 -15.545 1.00 93.69 87 GLU A N 1
ATOM 679 C CA . GLU A 1 87 ? 11.483 -10.309 -16.205 1.00 93.69 87 GLU A CA 1
ATOM 680 C C . GLU A 1 87 ? 11.576 -11.649 -15.458 1.00 93.69 87 GLU A C 1
ATOM 682 O O . GLU A 1 87 ? 10.606 -12.397 -15.366 1.00 93.69 87 GLU A O 1
ATOM 687 N N . VAL A 1 88 ? 12.739 -11.918 -14.861 1.00 95.06 88 VAL A N 1
ATOM 688 C CA . VAL A 1 88 ? 13.029 -13.153 -14.129 1.00 95.06 88 VAL A CA 1
ATOM 689 C C . VAL A 1 88 ? 12.359 -13.197 -12.750 1.00 95.06 88 VAL A C 1
ATOM 691 O O . VAL A 1 88 ? 11.910 -14.251 -12.303 1.00 95.06 88 VAL A O 1
ATOM 694 N N . HIS A 1 89 ? 12.298 -12.061 -12.055 1.00 95.88 89 HIS A N 1
ATOM 695 C CA . HIS A 1 89 ? 11.860 -11.980 -10.658 1.00 95.88 89 HIS A CA 1
ATOM 696 C C . HIS A 1 89 ? 10.519 -11.268 -10.479 1.00 95.88 89 HIS A C 1
ATOM 698 O O . HIS A 1 89 ? 10.042 -11.171 -9.352 1.00 95.88 89 HIS A O 1
ATOM 704 N N . ALA A 1 90 ? 9.893 -10.789 -11.556 1.00 94.56 90 ALA A N 1
ATOM 705 C CA . ALA A 1 90 ? 8.714 -9.938 -11.478 1.00 94.56 90 ALA A CA 1
ATOM 706 C C . ALA A 1 90 ? 7.598 -10.580 -10.646 1.00 94.56 90 ALA A C 1
ATOM 708 O O . ALA A 1 90 ? 7.042 -9.967 -9.738 1.00 94.56 90 ALA A O 1
ATOM 709 N N . ARG A 1 91 ? 7.324 -11.867 -10.886 1.00 93.44 91 ARG A N 1
ATOM 710 C CA . ARG A 1 91 ? 6.299 -12.614 -10.149 1.00 93.44 91 ARG A CA 1
ATOM 711 C C . ARG A 1 91 ? 6.625 -12.746 -8.658 1.00 93.44 91 ARG A C 1
ATOM 713 O O . ARG A 1 91 ? 5.764 -12.490 -7.821 1.00 93.44 91 ARG A O 1
ATOM 720 N N . THR A 1 92 ? 7.843 -13.168 -8.318 1.00 94.94 92 THR A N 1
ATOM 721 C CA . THR A 1 92 ? 8.234 -13.450 -6.926 1.00 94.94 92 THR A CA 1
ATOM 722 C C . THR A 1 92 ? 8.417 -12.174 -6.111 1.00 94.94 92 THR A C 1
ATOM 724 O O . THR A 1 92 ? 8.019 -12.130 -4.944 1.00 94.94 92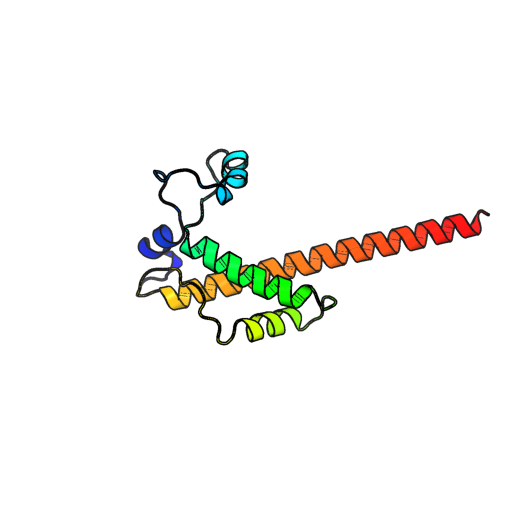 THR A O 1
ATOM 727 N N . LEU A 1 93 ? 8.958 -11.119 -6.723 1.00 95.62 93 LEU A N 1
ATOM 728 C CA . LEU A 1 93 ? 9.095 -9.811 -6.095 1.00 95.62 93 LEU A CA 1
ATOM 729 C C . LEU A 1 93 ? 7.730 -9.163 -5.868 1.00 95.62 93 LEU A C 1
ATOM 731 O O . LEU A 1 93 ? 7.451 -8.755 -4.745 1.00 95.62 93 LEU A O 1
ATOM 735 N N . THR A 1 94 ? 6.858 -9.147 -6.883 1.00 95.38 94 THR A N 1
ATOM 736 C CA . THR A 1 94 ? 5.494 -8.609 -6.746 1.00 95.38 94 THR A CA 1
ATOM 737 C C . THR A 1 94 ? 4.745 -9.320 -5.620 1.00 95.38 94 THR A C 1
ATOM 739 O O . THR A 1 94 ? 4.226 -8.662 -4.725 1.00 95.38 94 THR A O 1
ATOM 742 N N . ALA A 1 95 ? 4.772 -10.657 -5.576 1.00 94.12 95 ALA A N 1
ATOM 743 C CA . ALA A 1 95 ? 4.140 -11.414 -4.493 1.00 94.12 95 ALA A CA 1
ATOM 744 C C . ALA A 1 95 ? 4.713 -11.064 -3.105 1.00 94.12 95 ALA A C 1
ATOM 746 O O . ALA A 1 95 ? 3.966 -10.972 -2.130 1.00 94.12 95 ALA A O 1
ATOM 747 N N . SER A 1 96 ? 6.025 -10.825 -3.013 1.00 95.31 96 SER A N 1
ATOM 748 C CA . SER A 1 96 ? 6.676 -10.407 -1.765 1.00 95.31 96 SER A CA 1
ATOM 749 C C . SER A 1 96 ? 6.227 -9.011 -1.324 1.00 95.31 96 SER A C 1
ATOM 751 O O . SER A 1 96 ? 5.934 -8.818 -0.146 1.00 95.31 96 SER A O 1
ATOM 753 N N . VAL A 1 97 ? 6.127 -8.059 -2.259 1.00 95.94 97 VAL A N 1
ATOM 754 C CA . VAL A 1 97 ? 5.633 -6.698 -1.992 1.00 95.94 97 VAL A CA 1
ATOM 755 C C . VAL A 1 97 ? 4.177 -6.736 -1.539 1.00 95.94 97 VAL A C 1
ATOM 757 O O . VAL A 1 97 ? 3.861 -6.158 -0.503 1.00 95.94 97 VAL A O 1
ATOM 760 N N . VAL A 1 98 ? 3.314 -7.475 -2.246 1.00 95.75 98 VAL A N 1
ATOM 761 C CA . VAL A 1 98 ? 1.900 -7.655 -1.878 1.00 95.75 98 VAL A CA 1
ATOM 762 C C . VAL A 1 98 ? 1.778 -8.230 -0.468 1.00 95.75 98 VAL A C 1
ATOM 764 O O . VAL A 1 98 ? 1.061 -7.679 0.363 1.00 95.75 98 VAL A O 1
ATOM 767 N N . THR A 1 99 ? 2.519 -9.301 -0.173 1.00 94.94 99 THR A N 1
ATOM 768 C CA . THR A 1 99 ? 2.488 -9.959 1.142 1.00 94.94 99 THR A CA 1
ATOM 769 C C . THR A 1 99 ? 2.920 -9.004 2.251 1.00 94.94 99 THR A C 1
ATOM 771 O O . THR A 1 99 ? 2.226 -8.865 3.257 1.00 94.94 99 THR A O 1
ATOM 774 N N . PHE A 1 100 ? 4.052 -8.320 2.063 1.00 96.38 100 PHE A N 1
ATOM 775 C CA . PHE A 1 100 ? 4.579 -7.375 3.043 1.00 96.38 100 PHE A CA 1
ATOM 776 C C . PHE A 1 100 ? 3.608 -6.217 3.286 1.00 96.38 100 PHE A C 1
ATOM 778 O O . PHE A 1 100 ? 3.265 -5.926 4.432 1.00 96.38 100 PHE A O 1
ATOM 785 N N . TYR A 1 101 ? 3.122 -5.600 2.208 1.00 96.81 101 TYR A N 1
ATOM 786 C CA . TYR A 1 101 ? 2.183 -4.492 2.284 1.00 96.81 101 TYR A CA 1
ATOM 787 C C . TYR A 1 101 ? 0.901 -4.896 3.020 1.00 96.81 101 TYR A C 1
ATOM 789 O O . TYR A 1 101 ? 0.489 -4.195 3.942 1.00 96.81 101 TYR A O 1
ATOM 797 N N . MET A 1 102 ? 0.311 -6.049 2.683 1.00 95.06 102 MET A N 1
ATOM 798 C CA . MET A 1 102 ? -0.910 -6.533 3.330 1.00 95.06 102 MET A CA 1
ATOM 799 C C . MET A 1 102 ? -0.717 -6.733 4.831 1.00 95.06 102 MET A C 1
ATOM 801 O O . MET A 1 102 ? -1.517 -6.239 5.621 1.00 95.06 102 MET A O 1
ATOM 805 N N . ILE A 1 103 ? 0.372 -7.384 5.247 1.00 94.31 103 ILE A N 1
ATOM 806 C CA . ILE A 1 103 ? 0.676 -7.589 6.670 1.00 94.31 103 ILE A CA 1
ATOM 807 C C . ILE A 1 103 ? 0.807 -6.241 7.390 1.00 94.31 103 ILE A C 1
ATOM 809 O O . ILE A 1 103 ? 0.132 -6.005 8.395 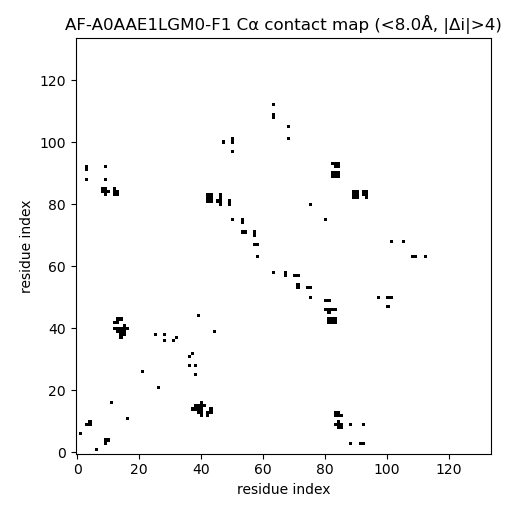1.00 94.31 103 ILE A O 1
ATOM 813 N N . CYS A 1 104 ? 1.629 -5.329 6.862 1.00 96.06 104 CYS A N 1
ATOM 814 C CA . CYS A 1 104 ? 1.818 -4.001 7.445 1.00 96.06 104 CYS A CA 1
ATOM 815 C C . CYS A 1 104 ? 0.499 -3.228 7.538 1.00 96.06 104 CYS A C 1
ATOM 817 O O . CYS A 1 104 ? 0.178 -2.6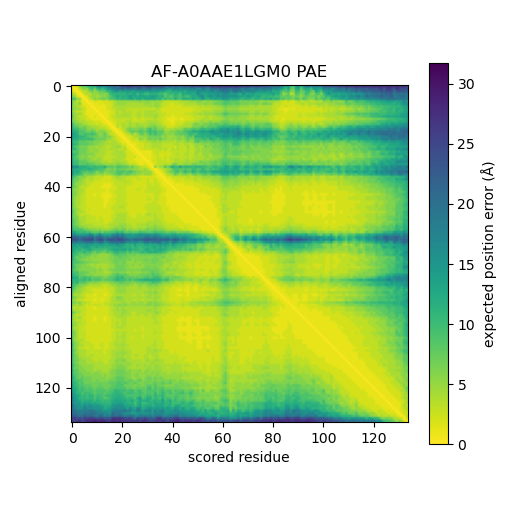55 8.582 1.00 96.06 104 CYS A O 1
ATOM 819 N N . ARG A 1 105 ? -0.302 -3.247 6.471 1.00 94.69 105 ARG A N 1
ATOM 820 C CA . ARG A 1 105 ? -1.558 -2.505 6.414 1.00 94.69 105 ARG A CA 1
ATOM 821 C C . ARG A 1 105 ? -2.605 -3.065 7.373 1.00 94.69 105 ARG A C 1
ATOM 823 O O . ARG A 1 105 ? -3.330 -2.276 7.981 1.00 94.69 105 ARG A O 1
ATOM 830 N N . MET A 1 106 ? -2.652 -4.382 7.580 1.00 92.44 106 MET A N 1
ATOM 831 C CA . MET A 1 106 ? -3.516 -5.000 8.594 1.00 92.44 106 MET A CA 1
ATOM 832 C C . MET A 1 106 ? -3.094 -4.604 10.011 1.00 92.44 106 MET A C 1
ATOM 834 O O . MET A 1 106 ? -3.951 -4.265 10.826 1.00 92.44 106 MET A O 1
ATOM 838 N N . HIS A 1 107 ? -1.789 -4.549 10.301 1.00 93.50 107 HIS A N 1
ATOM 839 C CA . HIS A 1 107 ? -1.308 -4.043 11.589 1.00 93.50 107 HIS A CA 1
ATOM 840 C C . HIS A 1 107 ? -1.749 -2.599 11.847 1.00 93.50 107 HIS A C 1
ATOM 842 O O . HIS A 1 107 ? -2.258 -2.313 12.931 1.00 93.50 107 HIS A O 1
ATOM 848 N N . PHE A 1 108 ? -1.609 -1.707 10.862 1.00 92.62 108 PHE A N 1
ATOM 849 C CA . PHE A 1 108 ? -2.066 -0.319 10.994 1.00 92.62 108 PHE A CA 1
ATOM 850 C C . PHE A 1 108 ? -3.582 -0.229 11.183 1.00 92.62 108 PHE A C 1
ATOM 852 O O . PHE A 1 108 ? -4.047 0.451 12.093 1.00 92.62 108 PHE A O 1
ATOM 859 N N . THR A 1 109 ? -4.342 -1.005 10.410 1.00 90.56 109 THR A N 1
ATOM 860 C CA .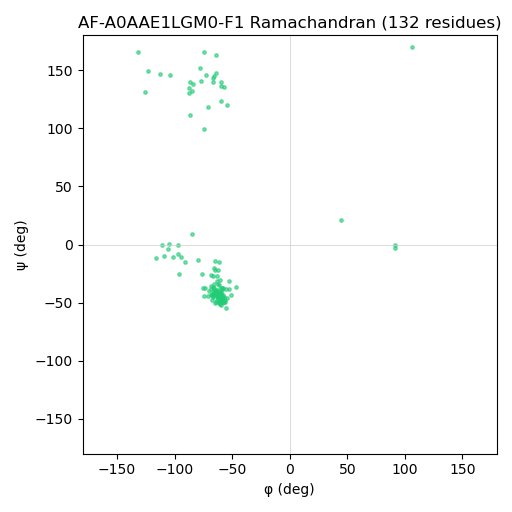 THR A 1 109 ? -5.807 -1.069 10.511 1.00 90.56 109 THR A CA 1
ATOM 861 C C . THR A 1 109 ? -6.258 -1.488 11.913 1.00 90.56 109 THR A C 1
ATOM 863 O O . THR A 1 109 ? -7.069 -0.807 12.538 1.00 90.56 109 THR A O 1
ATOM 866 N N . CYS A 1 110 ? -5.682 -2.562 12.458 1.00 90.12 110 CYS A N 1
ATOM 867 C CA . CYS A 1 110 ? -5.973 -3.018 13.817 1.00 90.12 110 CYS A CA 1
ATOM 868 C C . CYS A 1 110 ? -5.534 -2.002 14.881 1.00 90.12 110 CYS A C 1
ATOM 870 O O . CYS A 1 110 ? -6.253 -1.781 15.857 1.00 90.12 110 CYS A O 1
ATOM 872 N N . ALA A 1 111 ? -4.364 -1.378 14.716 1.00 91.56 111 ALA A N 1
ATOM 873 C CA . ALA A 1 111 ? -3.871 -0.371 15.650 1.00 91.56 111 ALA A CA 1
ATOM 874 C C . ALA A 1 111 ? -4.820 0.833 15.735 1.00 91.56 111 ALA A C 1
ATOM 876 O O . ALA A 1 111 ? -5.131 1.285 16.838 1.00 91.56 111 ALA A O 1
ATOM 877 N N . ASP A 1 112 ? -5.323 1.316 14.600 1.00 89.94 112 ASP A N 1
ATOM 878 C CA . ASP A 1 112 ? -6.249 2.447 14.564 1.00 89.94 112 ASP A CA 1
ATOM 879 C C . ASP A 1 112 ? -7.624 2.083 15.138 1.00 89.94 112 ASP A C 1
ATOM 881 O O . ASP A 1 112 ? -8.169 2.834 15.949 1.00 89.94 112 ASP A O 1
ATOM 885 N N . ALA A 1 113 ? -8.133 0.882 14.850 1.00 88.56 113 ALA A N 1
ATOM 886 C CA . ALA A 1 113 ? -9.355 0.362 15.471 1.00 88.56 113 ALA A CA 1
ATOM 887 C C . ALA A 1 113 ? -9.264 0.327 16.999 1.00 88.56 113 ALA A C 1
ATOM 889 O O . ALA A 1 113 ? -10.179 0.746 17.713 1.00 88.56 113 ALA A O 1
ATOM 890 N N . ASN A 1 114 ? -8.128 -0.158 17.505 1.00 90.25 114 ASN A N 1
ATOM 891 C CA . ASN A 1 114 ? -7.881 -0.284 18.933 1.00 90.25 114 ASN A CA 1
ATOM 892 C C . ASN A 1 114 ? -7.805 1.085 19.618 1.00 90.25 114 ASN A C 1
ATOM 894 O O . ASN A 1 114 ? -8.330 1.231 20.726 1.00 90.25 114 ASN A O 1
ATOM 898 N N . LYS A 1 115 ? -7.214 2.096 18.965 1.00 92.19 115 LYS A N 1
ATOM 899 C CA . LYS A 1 115 ? -7.218 3.482 19.465 1.00 92.19 115 LYS A CA 1
ATOM 900 C C . LYS A 1 115 ? -8.646 4.017 19.588 1.00 92.19 115 LYS A C 1
ATOM 902 O O . LYS A 1 115 ? -9.034 4.444 20.675 1.00 92.19 115 LYS A O 1
ATOM 907 N N . VAL A 1 116 ? -9.454 3.898 18.530 1.00 89.88 116 VAL A N 1
ATOM 908 C CA . VAL A 1 116 ? -10.857 4.362 18.517 1.00 89.88 116 VAL A CA 1
ATOM 909 C C . VAL A 1 116 ? -11.685 3.666 19.603 1.00 89.88 116 VAL A C 1
ATOM 911 O O . VAL A 1 116 ? -12.457 4.305 20.329 1.00 89.88 116 VAL A O 1
ATOM 914 N N . TYR A 1 117 ? -11.504 2.354 19.769 1.00 89.88 117 TYR A N 1
ATOM 915 C CA . TYR A 1 117 ? -12.166 1.593 20.825 1.00 89.88 117 TYR A CA 1
ATOM 916 C C . TYR A 1 117 ? -11.754 2.068 22.228 1.00 89.88 117 TYR A C 1
ATOM 918 O O . TYR A 1 117 ? -12.613 2.272 23.095 1.00 89.88 117 TYR A O 1
ATOM 926 N N . ALA A 1 118 ? -10.456 2.283 22.461 1.00 93.06 118 ALA A N 1
ATOM 927 C CA . ALA A 1 118 ? -9.937 2.758 23.741 1.00 93.06 118 ALA A CA 1
ATOM 928 C C . ALA A 1 118 ? -10.465 4.159 24.097 1.00 93.06 118 ALA A C 1
ATOM 930 O O . ALA A 1 118 ? -10.912 4.377 25.228 1.00 93.06 118 ALA A O 1
ATOM 931 N N . GLU A 1 119 ? -10.486 5.081 23.134 1.00 93.88 119 GLU A N 1
ATOM 932 C CA . GLU A 1 119 ? -11.033 6.432 23.297 1.00 93.88 119 GLU A CA 1
ATOM 933 C C . GLU A 1 119 ? -12.532 6.406 23.606 1.00 93.88 119 GLU A C 1
ATOM 935 O O . GLU A 1 119 ? -12.987 7.034 24.566 1.00 93.88 119 GLU A O 1
ATOM 940 N N . THR A 1 120 ? -13.300 5.603 22.866 1.00 92.44 120 THR A N 1
ATOM 941 C CA . THR A 1 120 ? -14.741 5.427 23.101 1.00 92.44 120 THR A CA 1
ATOM 942 C C . THR A 1 120 ? -15.008 4.879 24.503 1.00 92.44 120 THR A C 1
ATOM 944 O O . THR A 1 120 ? -15.889 5.363 25.220 1.00 92.44 120 THR A O 1
ATOM 947 N N . LYS A 1 121 ? -14.223 3.886 24.937 1.00 93.62 121 LYS A N 1
ATOM 948 C CA . LYS A 1 121 ? -14.319 3.305 26.281 1.00 93.62 121 LYS A CA 1
ATOM 949 C C . LYS A 1 121 ? -13.975 4.326 27.366 1.00 93.62 121 LYS A C 1
ATOM 951 O O . LYS A 1 121 ? -14.660 4.366 28.390 1.00 93.62 121 LYS A O 1
ATOM 956 N N . ARG A 1 122 ? -12.949 5.157 27.154 1.00 94.56 122 ARG A N 1
ATOM 957 C CA . ARG A 1 122 ? -12.577 6.246 28.071 1.00 94.56 122 ARG A CA 1
ATOM 958 C C . ARG A 1 122 ? -13.711 7.262 28.198 1.00 94.56 122 ARG A C 1
ATOM 960 O O . ARG A 1 122 ? -14.164 7.509 29.310 1.00 94.56 122 ARG A O 1
ATOM 967 N N . ARG A 1 123 ? -14.249 7.746 27.076 1.00 93.88 123 ARG A N 1
ATOM 968 C CA . ARG A 1 123 ? -15.363 8.705 27.058 1.00 93.88 123 ARG A CA 1
ATOM 969 C C . ARG A 1 123 ? -16.598 8.172 27.788 1.00 93.88 123 ARG A C 1
ATOM 971 O O . ARG A 1 123 ? -17.186 8.887 28.591 1.00 93.88 123 ARG A O 1
ATOM 978 N N . LYS A 1 124 ? -16.959 6.900 27.575 1.00 93.25 124 LYS A N 1
ATOM 979 C CA . LYS A 1 124 ? -18.065 6.248 28.304 1.00 93.25 124 LYS A CA 1
ATOM 980 C C . LYS A 1 124 ? -17.828 6.213 29.818 1.00 93.25 124 LYS A C 1
ATOM 982 O O . LYS A 1 124 ? -18.759 6.443 30.583 1.00 93.25 124 LYS A O 1
ATOM 987 N N . ARG A 1 125 ? -16.594 5.943 30.259 1.00 93.06 125 ARG A N 1
ATOM 988 C CA . ARG A 1 125 ? -16.231 5.955 31.688 1.00 93.06 125 ARG A CA 1
ATOM 989 C C . ARG A 1 125 ? -16.324 7.353 32.291 1.00 93.06 125 ARG A C 1
ATOM 991 O O . ARG A 1 125 ? -16.826 7.480 33.402 1.00 93.06 125 ARG A O 1
ATOM 998 N N . ASP A 1 126 ? -15.859 8.372 31.577 1.00 93.69 126 ASP A N 1
ATOM 999 C CA . ASP A 1 126 ? -15.872 9.753 32.064 1.00 93.69 126 ASP A CA 1
ATOM 1000 C C . ASP A 1 126 ? -17.310 10.282 32.192 1.00 93.69 126 ASP A C 1
ATOM 1002 O O . ASP A 1 126 ? -17.667 10.828 33.236 1.00 93.69 126 ASP A O 1
ATOM 1006 N N . LEU A 1 127 ? -18.177 9.994 31.213 1.00 93.50 127 LEU A N 1
ATOM 1007 C CA . LEU A 1 127 ? -19.614 10.300 31.288 1.00 93.50 127 LEU A CA 1
ATOM 1008 C C . LEU A 1 127 ? -20.303 9.586 32.462 1.00 93.50 127 LEU A C 1
ATOM 1010 O O . LEU A 1 127 ? -21.067 10.199 33.202 1.00 93.50 127 LEU A O 1
ATOM 1014 N N . ALA A 1 128 ? -20.000 8.302 32.683 1.00 91.94 128 ALA A N 1
ATOM 1015 C CA . ALA A 1 128 ? -20.570 7.541 33.796 1.00 91.94 128 ALA A CA 1
ATOM 1016 C C . ALA A 1 128 ? -20.112 8.048 35.176 1.00 91.94 128 ALA A C 1
ATOM 1018 O O . ALA A 1 128 ? -20.823 7.855 36.159 1.00 91.94 128 ALA A O 1
ATOM 1019 N N . LYS A 1 129 ? -18.930 8.672 35.274 1.00 92.94 129 LYS A N 1
ATOM 1020 C CA . LYS A 1 129 ? -18.476 9.344 36.502 1.00 92.94 129 LYS A CA 1
ATOM 1021 C C . LYS A 1 129 ? -19.217 10.661 36.720 1.00 92.94 129 LYS A C 1
ATOM 1023 O O . LYS A 1 129 ? -19.646 10.915 37.837 1.00 92.94 129 LYS A O 1
ATOM 1028 N N . GLN A 1 130 ? -19.386 11.463 35.667 1.00 91.12 130 GLN A N 1
ATOM 1029 C CA . GLN A 1 130 ? -20.112 12.736 35.737 1.00 91.12 130 GLN A CA 1
ATOM 1030 C C . GLN A 1 130 ? -21.569 12.535 36.168 1.00 91.12 130 GLN A C 1
ATOM 1032 O O . GLN A 1 130 ? -22.025 13.220 37.072 1.00 91.12 130 GLN A O 1
ATOM 1037 N N . ALA A 1 131 ? -22.252 11.528 35.616 1.00 89.75 131 ALA A N 1
ATOM 1038 C CA . ALA A 1 131 ? -23.637 11.206 35.971 1.00 89.75 131 ALA A CA 1
ATOM 1039 C C . ALA A 1 131 ? -23.838 10.732 37.426 1.00 89.75 131 ALA A C 1
ATOM 1041 O O . ALA A 1 131 ? -24.968 10.641 37.883 1.00 89.75 131 ALA A O 1
ATOM 1042 N N . LYS A 1 132 ? -22.765 10.376 38.147 1.00 88.06 132 LYS A N 1
ATOM 1043 C CA . LYS A 1 132 ? -22.820 9.998 39.573 1.00 88.06 132 LYS A CA 1
ATOM 1044 C C . LYS A 1 132 ? -22.533 11.167 40.519 1.00 88.06 132 LYS A C 1
ATOM 1046 O O . LYS A 1 132 ? -22.645 10.995 41.728 1.00 88.06 132 LYS A O 1
ATOM 1051 N N . LEU A 1 133 ? -22.067 12.292 39.979 1.00 79.19 133 LEU A N 1
ATOM 1052 C CA . LEU A 1 133 ? -21.728 13.511 40.720 1.00 79.19 133 LEU A CA 1
ATOM 1053 C C . LEU A 1 133 ? -22.825 14.584 40.609 1.00 79.19 133 LEU A C 1
ATOM 1055 O O . LEU A 1 133 ? -22.757 15.585 41.317 1.00 79.19 133 LEU A O 1
ATOM 1059 N N . SER A 1 134 ? -23.792 14.374 39.714 1.00 58.47 134 SER A N 1
ATOM 1060 C CA . SER A 1 134 ? -25.062 15.097 39.587 1.00 58.47 134 SER A CA 1
ATOM 1061 C C . SER A 1 134 ? -26.159 14.403 40.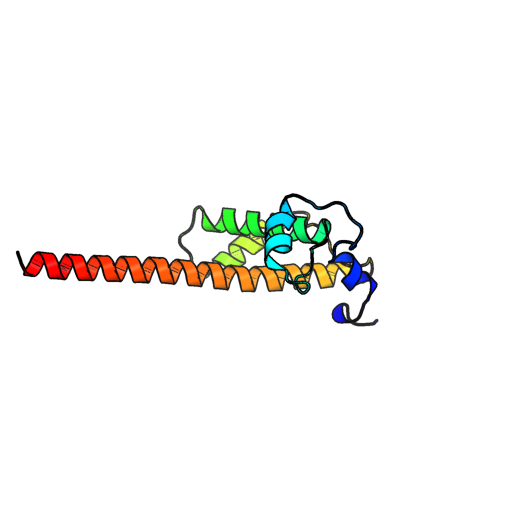380 1.00 58.47 134 SER A C 1
ATOM 1063 O O . SER A 1 134 ? -26.944 15.115 41.035 1.00 58.47 134 SER A O 1
#

Sequence (134 aa):
MEPAKSCNKCYVSLHAPDDRLPLERELLTDIRTYGGLLKPSDSLFELIMQLEHAVLTSTVNSQIHTMLLFDTLERLTGVELQRVGCEVHARTLTASVVTFYMICRMHFTCADANKVYAETKRRKRDLAKQAKLS

pLDDT: mean 89.05, std 7.93, range [57.56, 97.25]

Organism: NCBI:txid407009

Secondary structure (DSSP, 8-state):
---GGG-HHHHHHHB--TTSPPPGGGHHHHHH-TT-PPPBPHHHHHHHHHHHHHHHHHHHSS---TTHHHHHHHHHTT--PPP-S-TTTHHHHHHHHHHHHHHHHHHHHHHHHHHHHHHHHHHHHHHHHHTTT-

Foldseek 3Di:
DDDLVPDVQLVVQQADDPPDDDDPVCPVVVVVVPPPDTHGDPLNVQLLVVLVVLLCVLPVVDDDDPCSLVSSVVVCVPPDGRFGGDPVCRVVVSVVSSVVSSVVVSVVVVVVSVVVVVVVVVVVVVVVVVVVVD

Mean predicted aligned error: 6.26 Å

Radius of gyration: 20.33 Å; Cα contacts (8 Å, |Δi|>4): 88; chains: 1; bounding box: 46×36×57 Å

Solvent-accessible surface area (backbone atoms only — not comparable to full-atom values): 7845 Å² total; per-residue (Å²): 131,83,58,64,92,76,35,64,63,30,54,56,45,45,34,49,68,87,89,54,81,89,52,80,91,42,49,69,52,69,77,63,26,93,88,74,64,82,55,62,10,69,46,41,47,51,30,51,49,56,51,49,52,40,46,48,67,55,47,76,83,40,78,94,54,96,54,53,68,57,57,26,52,54,68,50,59,90,54,90,71,56,68,31,42,36,94,90,34,20,69,63,46,32,52,50,51,53,53,51,51,51,55,52,52,51,53,52,52,54,53,52,52,50,50,56,49,51,51,53,52,49,53,54,51,53,52,60,51,52,69,73,76,110